Protein AF-A0A376RN03-F1 (afdb_monomer_lite)

Radius of gyration: 17.41 Å; chains: 1; bounding box: 36×23×48 Å

Secondary structure (DSSP, 8-state):
--TT-SEEEEEEEEEETTEEEEEEEEEEBGGG-TTSPBPPPEEEEEETTT--EEE-SHHHHHHHHHHHHS--HHHHHHHT---TT-HHHHHT--TTTSTTSS-----

Foldseek 3Di:
DDQFWFKDKDKDWDDFPRWIKIKIKMWGFPPRGSPHHIDDIWIFIATPVVRHTPDGDPVSVQVVVCVRVVDHPVRCCQQPNVPPPCPVVNVPPDPVNNPPNPPPDDD

Organism: Escherichia coli (NCBI:txid562)

pLDDT: mean 85.52, std 18.27, range [38.75, 98.62]

InterPro domains:
  IPR027417 P-loop containing nucleoside triphosphate hydrolase [G3DSA:3.40.50.300] (1-105)
  IPR027417 P-loop containing nucleoside triphosphate hydrolase [SSF52540] (3-100)

Structure (mmCIF, N/CA/C/O backbone):
data_AF-A0A376RN03-F1
#
_entry.id   AF-A0A376RN03-F1
#
loop_
_atom_site.group_PDB
_atom_site.id
_atom_site.type_symbol
_atom_site.label_atom_id
_atom_site.label_alt_id
_atom_site.label_comp_id
_atom_site.label_asym_id
_atom_site.label_entity_id
_atom_site.label_seq_id
_atom_site.pdbx_PDB_ins_code
_atom_site.Cartn_x
_atom_site.Cartn_y
_atom_site.Cartn_z
_atom_site.occupancy
_atom_site.B_iso_or_equiv
_atom_site.auth_seq_id
_atom_site.auth_comp_id
_atom_site.auth_asym_id
_atom_site.auth_atom_id
_atom_site.pdbx_PDB_model_num
ATOM 1 N N . MET A 1 1 ? 11.935 -6.019 -3.971 1.00 87.12 1 MET A N 1
ATOM 2 C CA . MET A 1 1 ? 12.507 -6.625 -5.190 1.00 87.12 1 MET A CA 1
ATOM 3 C C . MET A 1 1 ? 13.783 -7.346 -4.805 1.00 87.12 1 MET A C 1
ATOM 5 O O . MET A 1 1 ? 14.598 -6.745 -4.111 1.00 87.12 1 MET A O 1
ATOM 9 N N . THR A 1 2 ? 13.926 -8.619 -5.163 1.00 92.31 2 THR A N 1
ATOM 10 C CA . THR A 1 2 ? 15.163 -9.377 -4.928 1.00 92.31 2 THR A CA 1
ATOM 11 C C . THR A 1 2 ? 16.160 -9.107 -6.053 1.00 92.31 2 THR A C 1
ATOM 13 O O . THR A 1 2 ? 15.807 -8.559 -7.099 1.00 92.31 2 THR A O 1
ATOM 16 N N . ARG A 1 3 ? 17.429 -9.446 -5.834 1.00 92.56 3 ARG A N 1
ATOM 17 C CA . ARG A 1 3 ? 18.463 -9.324 -6.866 1.00 92.56 3 ARG A CA 1
ATOM 18 C C . ARG A 1 3 ? 18.065 -10.119 -8.123 1.00 92.56 3 ARG A C 1
ATOM 20 O O . ARG A 1 3 ? 17.405 -11.146 -8.000 1.00 92.56 3 ARG A O 1
ATOM 27 N N . ASP A 1 4 ? 18.437 -9.607 -9.295 1.00 91.88 4 ASP A N 1
ATOM 28 C CA . ASP A 1 4 ? 18.189 -10.211 -10.614 1.00 91.88 4 ASP A CA 1
ATOM 29 C C . ASP A 1 4 ? 16.697 -10.405 -10.969 1.00 91.88 4 ASP A C 1
ATOM 31 O O . ASP A 1 4 ? 16.342 -11.232 -11.805 1.00 91.88 4 ASP A O 1
ATOM 35 N N . THR A 1 5 ? 15.806 -9.602 -10.367 1.00 95.56 5 THR A N 1
ATOM 36 C CA . THR A 1 5 ? 14.372 -9.565 -10.706 1.00 95.56 5 THR A CA 1
ATOM 37 C C . THR A 1 5 ? 13.957 -8.220 -11.290 1.00 95.56 5 THR A C 1
ATOM 39 O O . THR A 1 5 ? 14.533 -7.174 -10.978 1.00 95.56 5 THR A O 1
ATOM 42 N N . ALA A 1 6 ? 12.936 -8.250 -12.145 1.00 95.75 6 ALA A N 1
ATOM 43 C CA . ALA A 1 6 ? 12.397 -7.067 -12.807 1.00 95.75 6 ALA A CA 1
ATOM 44 C C . ALA A 1 6 ? 11.123 -6.516 -12.143 1.00 95.75 6 ALA A C 1
ATOM 46 O O . ALA A 1 6 ? 10.698 -5.409 -12.475 1.00 95.75 6 ALA A O 1
ATOM 47 N N . GLU A 1 7 ? 10.531 -7.249 -11.196 1.00 96.38 7 GLU A N 1
ATOM 48 C CA . GLU A 1 7 ? 9.280 -6.875 -10.538 1.00 96.38 7 GLU A CA 1
ATOM 49 C C . GLU A 1 7 ? 9.210 -7.328 -9.074 1.00 96.38 7 GLU A C 1
ATOM 51 O O . GLU A 1 7 ? 9.912 -8.239 -8.630 1.00 96.38 7 GLU A O 1
ATOM 56 N N . CYS A 1 8 ? 8.369 -6.653 -8.295 1.00 98.00 8 CYS A N 1
ATOM 57 C CA . CYS A 1 8 ? 7.913 -7.126 -6.995 1.00 98.00 8 CYS A CA 1
ATOM 58 C C . CYS A 1 8 ? 6.584 -6.474 -6.624 1.00 98.00 8 CYS A C 1
ATOM 60 O O . CYS A 1 8 ? 6.294 -5.355 -7.050 1.00 98.00 8 CYS A O 1
ATOM 62 N N . LEU A 1 9 ? 5.821 -7.143 -5.764 1.00 97.94 9 LEU A N 1
ATOM 63 C CA . LEU A 1 9 ? 4.552 -6.641 -5.258 1.00 97.94 9 LEU A CA 1
ATOM 64 C C . LEU A 1 9 ? 4.367 -6.959 -3.778 1.00 97.94 9 LEU A C 1
ATOM 66 O O . LEU A 1 9 ? 5.028 -7.841 -3.228 1.00 97.94 9 LEU A O 1
ATOM 70 N N . ALA A 1 10 ? 3.455 -6.223 -3.158 1.00 97.94 10 ALA A N 1
ATOM 71 C CA . ALA A 1 10 ? 2.919 -6.497 -1.841 1.00 97.94 10 ALA A CA 1
ATOM 72 C C . ALA A 1 10 ? 1.415 -6.213 -1.858 1.00 97.94 10 ALA A C 1
ATOM 74 O O . ALA A 1 10 ? 0.976 -5.162 -2.333 1.00 97.94 10 ALA A O 1
ATOM 75 N N . GLU A 1 11 ? 0.638 -7.141 -1.315 1.00 98.00 11 GLU A N 1
ATOM 76 C CA . GLU A 1 11 ? -0.801 -7.001 -1.148 1.00 98.00 11 GLU A CA 1
ATOM 77 C C . GLU A 1 11 ? -1.176 -7.383 0.278 1.00 98.00 11 GLU A C 1
ATOM 79 O O . GLU A 1 11 ? -0.637 -8.339 0.836 1.00 98.00 11 GLU A O 1
ATOM 84 N N . VAL A 1 12 ? -2.068 -6.603 0.877 1.00 97.69 12 VAL A N 1
ATOM 85 C CA . VAL A 1 12 ? -2.609 -6.885 2.201 1.00 97.69 12 VAL A CA 1
ATOM 86 C C . VAL A 1 12 ? -4.102 -6.619 2.206 1.00 97.69 12 VAL A C 1
ATOM 88 O O . VAL A 1 12 ? -4.558 -5.560 1.768 1.00 97.69 12 VAL A O 1
ATOM 91 N N . GLU A 1 13 ? -4.850 -7.581 2.726 1.00 98.06 13 GLU A N 1
ATOM 92 C CA . GLU A 1 13 ? -6.247 -7.399 3.089 1.00 98.06 13 GLU A CA 1
ATOM 93 C C . GLU A 1 13 ? -6.345 -7.077 4.578 1.00 98.06 13 GLU A C 1
ATOM 95 O O . GLU A 1 13 ? -5.640 -7.656 5.407 1.00 98.06 13 GLU A O 1
ATOM 100 N N . PHE A 1 14 ? -7.187 -6.108 4.917 1.00 96.69 14 PHE A N 1
ATOM 101 C CA . PHE A 1 14 ? -7.412 -5.667 6.285 1.00 96.69 14 PHE A CA 1
ATOM 102 C C . PHE A 1 14 ? -8.865 -5.241 6.471 1.00 96.69 14 PHE A C 1
ATOM 104 O O . PHE A 1 14 ? -9.532 -4.824 5.527 1.00 96.69 14 PHE A O 1
ATOM 111 N N . GLU A 1 15 ? -9.349 -5.318 7.705 1.00 97.50 15 GLU A N 1
ATOM 112 C CA . GLU A 1 15 ? -10.717 -4.949 8.049 1.00 97.50 15 GLU A CA 1
ATOM 113 C C . GLU A 1 15 ? -10.734 -3.711 8.945 1.00 97.50 15 GLU A C 1
ATOM 115 O O . GLU A 1 15 ? -9.924 -3.570 9.866 1.00 97.50 15 GLU A O 1
ATOM 120 N N . VAL A 1 16 ? -11.684 -2.813 8.690 1.00 96.25 16 VAL A N 1
ATOM 121 C CA . VAL A 1 16 ? -11.992 -1.687 9.567 1.00 96.25 16 VAL A CA 1
ATOM 122 C C . VAL A 1 16 ? -13.494 -1.647 9.803 1.00 96.25 16 VAL A C 1
ATOM 124 O O . VAL A 1 16 ? -14.264 -1.489 8.862 1.00 96.25 16 VAL A O 1
ATOM 127 N N . LYS A 1 17 ? -13.915 -1.729 11.073 1.00 95.00 17 LYS A N 1
ATOM 128 C CA . LYS A 1 17 ? -15.331 -1.633 11.480 1.00 95.00 17 LYS A CA 1
ATOM 129 C C . LYS A 1 17 ? -16.249 -2.609 10.714 1.00 95.00 17 LYS A C 1
ATOM 131 O O . LYS A 1 17 ? -17.362 -2.237 10.356 1.00 95.00 17 LYS A O 1
ATOM 136 N N . GLY A 1 18 ? -15.786 -3.837 10.465 1.00 96.75 18 GLY A N 1
ATOM 137 C CA . GLY A 1 18 ? -16.556 -4.859 9.749 1.00 96.75 18 GLY A CA 1
ATOM 138 C C . GLY A 1 18 ? -16.520 -4.757 8.221 1.00 96.75 18 GLY A C 1
ATOM 139 O O . GLY A 1 18 ? -17.176 -5.549 7.553 1.00 96.75 18 GLY A O 1
ATOM 140 N N . GLU A 1 19 ? -15.782 -3.803 7.645 1.00 97.94 19 GLU A N 1
ATOM 141 C CA . GLU A 1 19 ? -15.623 -3.667 6.195 1.00 97.94 19 GLU A CA 1
ATOM 142 C C . GLU A 1 19 ? -14.192 -4.021 5.773 1.00 97.94 19 GLU A C 1
ATOM 144 O O . GLU A 1 19 ? -13.222 -3.479 6.311 1.00 97.94 19 GLU A O 1
ATOM 149 N N . ALA A 1 20 ? -14.066 -4.944 4.815 1.00 98.31 20 ALA A N 1
ATOM 150 C CA . ALA A 1 20 ? -12.787 -5.438 4.315 1.00 98.31 20 ALA A CA 1
ATOM 151 C C . ALA A 1 20 ? -12.268 -4.613 3.127 1.00 98.31 20 ALA A C 1
ATOM 153 O O . ALA A 1 20 ? -12.999 -4.295 2.179 1.00 98.31 20 ALA A O 1
ATOM 154 N N . TYR A 1 21 ? -10.974 -4.315 3.170 1.00 98.56 21 TYR A N 1
ATOM 155 C CA . TYR A 1 21 ? -10.241 -3.518 2.198 1.00 98.56 21 TYR A CA 1
ATOM 156 C C . TYR A 1 21 ? -8.961 -4.234 1.773 1.00 98.56 21 TYR A C 1
ATOM 158 O O . TYR A 1 21 ? -8.347 -4.956 2.555 1.00 98.56 21 TYR A O 1
ATOM 166 N N . ARG A 1 22 ? -8.512 -3.962 0.548 1.00 98.62 22 ARG A N 1
ATOM 167 C CA . ARG A 1 22 ? -7.290 -4.509 -0.042 1.00 98.62 22 ARG A CA 1
ATOM 168 C C . ARG A 1 22 ? -6.367 -3.382 -0.468 1.00 98.62 22 ARG A C 1
ATOM 170 O O . ARG A 1 22 ? -6.718 -2.577 -1.331 1.00 98.62 22 ARG A O 1
ATOM 177 N N . ALA A 1 23 ? -5.179 -3.323 0.119 1.00 98.31 23 ALA A N 1
ATOM 178 C CA . ALA A 1 23 ? -4.123 -2.410 -0.290 1.00 98.31 23 ALA A CA 1
ATOM 179 C C . ALA A 1 23 ? -3.081 -3.163 -1.122 1.00 98.31 23 ALA A C 1
ATOM 181 O O . ALA A 1 23 ? -2.419 -4.069 -0.629 1.00 98.31 23 ALA A O 1
ATOM 182 N N . PHE A 1 24 ? -2.885 -2.720 -2.361 1.00 98.56 24 PHE A N 1
ATOM 183 C CA . PHE A 1 24 ? -1.937 -3.300 -3.309 1.00 98.56 24 PHE A CA 1
ATOM 184 C C . PHE A 1 24 ? -0.842 -2.299 -3.687 1.00 98.56 24 PHE A C 1
ATOM 186 O O . PHE A 1 24 ? -1.110 -1.110 -3.891 1.00 98.56 24 PHE A O 1
ATOM 193 N N . TRP A 1 25 ? 0.398 -2.761 -3.774 1.00 98.44 25 TRP A N 1
ATOM 194 C CA . TRP A 1 25 ? 1.538 -2.003 -4.278 1.00 98.44 25 TRP A CA 1
ATOM 195 C C . TRP A 1 25 ? 2.395 -2.907 -5.160 1.00 98.44 25 TRP A C 1
ATOM 197 O O . TRP A 1 25 ? 2.631 -4.064 -4.821 1.00 98.44 25 TRP A O 1
ATOM 207 N N . SER A 1 26 ? 2.902 -2.376 -6.268 1.00 98.06 26 SER A N 1
ATOM 208 C CA . SER A 1 26 ? 3.866 -3.073 -7.119 1.00 98.06 26 SER A CA 1
ATOM 209 C C . SER A 1 26 ? 4.879 -2.117 -7.734 1.00 98.06 26 SER A C 1
ATOM 211 O O . SER A 1 26 ? 4.623 -0.922 -7.906 1.00 98.06 26 SER A O 1
ATOM 213 N N . GLN A 1 27 ? 6.039 -2.670 -8.068 1.00 98.06 27 GLN A N 1
ATOM 214 C CA . GLN A 1 27 ? 7.156 -1.957 -8.661 1.00 98.06 27 GLN A CA 1
ATOM 215 C C . GLN A 1 27 ? 7.815 -2.817 -9.721 1.00 98.06 27 GLN A C 1
ATOM 217 O O . GLN A 1 27 ? 8.291 -3.911 -9.420 1.00 98.06 27 GLN A O 1
ATOM 222 N N . ASN A 1 28 ? 7.928 -2.257 -10.924 1.00 97.69 28 ASN A N 1
ATOM 223 C CA . ASN A 1 28 ? 8.517 -2.930 -12.074 1.00 97.69 28 ASN A CA 1
ATOM 224 C C . ASN A 1 28 ? 9.675 -2.105 -12.653 1.00 97.69 28 ASN A C 1
ATOM 226 O O . ASN A 1 28 ? 9.798 -0.896 -12.410 1.00 97.69 28 ASN A O 1
ATOM 230 N N . ARG A 1 29 ? 10.521 -2.777 -13.431 1.00 97.69 29 ARG A N 1
ATOM 231 C CA . ARG A 1 29 ? 11.616 -2.203 -14.215 1.00 97.69 29 ARG A CA 1
ATOM 232 C C . ARG A 1 29 ? 11.264 -2.144 -15.698 1.00 97.69 29 ARG A C 1
ATOM 234 O O . ARG A 1 29 ? 10.445 -2.915 -16.200 1.00 97.69 29 ARG A O 1
ATOM 241 N N . ALA A 1 30 ? 11.890 -1.213 -16.413 1.00 96.75 30 ALA A N 1
ATOM 242 C CA . ALA A 1 30 ? 11.681 -1.020 -17.843 1.00 96.75 30 ALA A CA 1
ATOM 243 C C . ALA A 1 30 ? 11.921 -2.321 -18.626 1.00 96.75 30 ALA A C 1
ATOM 245 O O . ALA A 1 30 ? 12.903 -3.024 -18.387 1.00 96.75 30 ALA A O 1
ATOM 246 N N . ARG A 1 31 ? 11.042 -2.603 -19.598 1.00 95.50 31 ARG A N 1
ATOM 247 C CA . ARG A 1 31 ? 11.146 -3.751 -20.523 1.00 95.50 31 ARG A CA 1
ATOM 248 C C . ARG A 1 31 ? 11.241 -5.119 -19.830 1.00 95.50 31 ARG A C 1
ATOM 250 O O . ARG A 1 31 ? 11.730 -6.062 -20.441 1.00 95.50 31 ARG A O 1
ATOM 257 N N . ASN A 1 32 ? 10.795 -5.214 -18.576 1.00 93.44 32 ASN A N 1
ATOM 258 C CA . ASN A 1 32 ? 10.898 -6.420 -17.757 1.00 93.44 32 ASN A CA 1
ATOM 259 C C . ASN A 1 32 ? 12.342 -6.948 -17.616 1.00 93.44 32 ASN A C 1
ATOM 261 O O . ASN A 1 32 ? 12.568 -8.154 -17.580 1.00 93.44 32 ASN A O 1
ATOM 265 N N . GLN A 1 33 ? 13.324 -6.041 -17.573 1.00 94.12 33 GLN A N 1
ATOM 266 C CA . GLN A 1 33 ? 14.735 -6.392 -17.421 1.00 94.12 33 GLN A CA 1
ATOM 267 C C . GLN A 1 33 ? 15.218 -6.120 -15.990 1.00 94.12 33 GLN A C 1
ATOM 269 O O . GLN A 1 33 ? 14.912 -5.046 -15.459 1.00 94.12 33 GLN A O 1
ATOM 274 N N . PRO A 1 34 ? 16.006 -7.022 -15.374 1.00 93.62 34 PRO A N 1
ATOM 275 C CA . PRO A 1 34 ? 16.571 -6.808 -14.038 1.00 93.62 34 PRO A CA 1
ATOM 276 C C . PRO A 1 34 ? 17.394 -5.519 -13.902 1.00 93.62 34 PRO A C 1
ATOM 278 O O . PRO A 1 34 ? 17.368 -4.875 -12.855 1.00 93.62 34 PRO A O 1
ATOM 281 N N . ASP A 1 35 ? 18.038 -5.093 -14.990 1.00 93.94 35 ASP A N 1
ATOM 282 C CA . ASP A 1 35 ? 18.831 -3.858 -15.053 1.00 93.94 35 ASP A CA 1
ATOM 283 C C . ASP A 1 35 ? 18.050 -2.662 -15.622 1.00 93.94 35 ASP A C 1
ATOM 285 O O . ASP A 1 35 ? 18.585 -1.567 -15.791 1.00 93.94 35 ASP A O 1
ATOM 289 N N . GLY A 1 36 ? 16.762 -2.841 -15.927 1.00 95.88 36 GLY A N 1
ATOM 290 C CA . GLY A 1 36 ? 15.909 -1.768 -16.420 1.00 95.88 36 GLY A CA 1
ATOM 291 C C . GLY A 1 36 ? 15.686 -0.672 -15.372 1.00 95.88 36 GLY A C 1
ATOM 292 O O . GLY A 1 36 ? 15.632 -0.927 -14.163 1.00 95.88 36 GLY A O 1
ATOM 293 N N . ASN A 1 37 ? 15.485 0.564 -15.839 1.00 97.44 37 ASN A N 1
ATOM 294 C CA . ASN A 1 37 ? 15.132 1.694 -14.974 1.00 97.44 37 ASN A CA 1
ATOM 295 C C . ASN A 1 37 ? 13.817 1.433 -14.229 1.00 97.44 37 ASN A C 1
ATOM 297 O O . ASN A 1 37 ? 12.863 0.905 -14.812 1.00 97.44 37 ASN A O 1
ATOM 301 N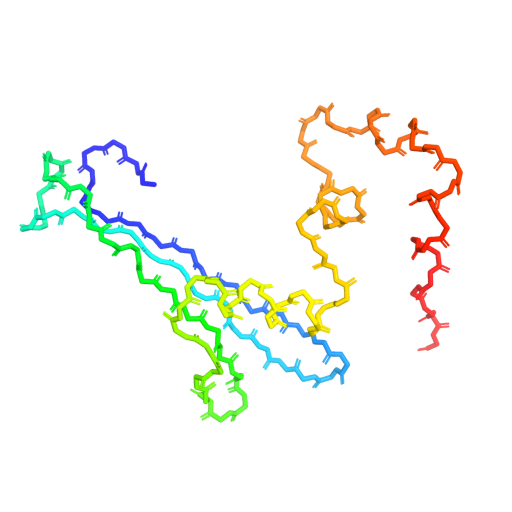 N . LEU A 1 38 ? 13.739 1.856 -12.965 1.00 96.75 38 LEU A N 1
ATOM 302 C CA . LEU A 1 38 ? 12.499 1.789 -12.192 1.00 96.75 38 LEU A CA 1
ATOM 303 C C . LEU A 1 38 ? 11.404 2.6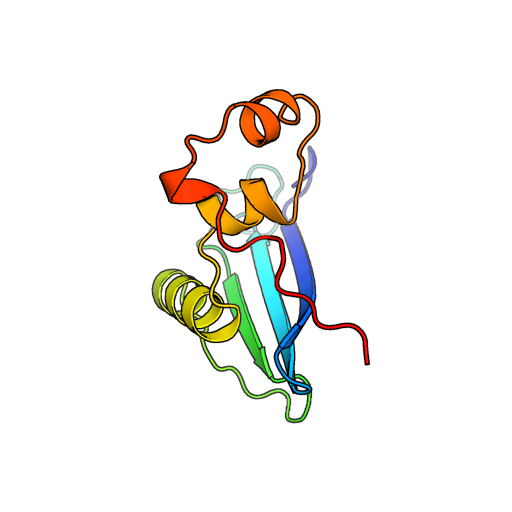18 -12.863 1.00 96.75 38 LEU A C 1
ATOM 305 O O . LEU A 1 38 ? 11.633 3.747 -13.294 1.00 96.75 38 LEU A O 1
ATOM 309 N N . GLN A 1 39 ? 10.219 2.025 -12.962 1.00 97.62 39 GLN A N 1
ATOM 310 C CA . GLN A 1 39 ? 9.020 2.702 -13.441 1.00 97.62 39 GLN A CA 1
ATOM 311 C C . GLN A 1 39 ? 8.265 3.345 -12.275 1.00 97.62 39 GLN A C 1
ATOM 313 O O . GLN A 1 39 ? 8.572 3.097 -11.109 1.00 97.62 39 GLN A O 1
ATOM 318 N N . VAL A 1 40 ? 7.261 4.165 -12.579 1.00 96.75 40 VAL A N 1
ATOM 319 C CA . VAL A 1 40 ? 6.346 4.665 -11.546 1.00 96.75 40 VAL A CA 1
ATOM 320 C C . VAL A 1 40 ? 5.635 3.463 -10.903 1.00 96.75 40 VAL A C 1
ATOM 322 O O . VAL A 1 40 ? 5.132 2.609 -11.637 1.00 96.75 40 VAL A O 1
ATOM 325 N N . PRO A 1 41 ? 5.608 3.350 -9.563 1.00 96.81 41 PRO A N 1
ATOM 326 C CA . PRO A 1 41 ? 4.940 2.240 -8.896 1.00 96.81 41 PRO A CA 1
ATOM 327 C C . PRO A 1 41 ? 3.432 2.285 -9.142 1.00 96.81 41 PRO A C 1
ATOM 329 O O . PRO A 1 41 ? 2.823 3.358 -9.141 1.00 96.81 41 PRO A O 1
ATOM 332 N N . ARG A 1 42 ? 2.816 1.110 -9.283 1.00 97.88 42 ARG A N 1
ATOM 333 C CA . ARG A 1 42 ? 1.356 0.978 -9.323 1.00 97.88 42 ARG A CA 1
ATOM 334 C C . ARG A 1 42 ? 0.851 0.728 -7.913 1.00 97.88 42 ARG A C 1
ATOM 336 O O . ARG A 1 42 ? 1.350 -0.154 -7.211 1.00 97.88 42 ARG A O 1
ATOM 343 N N . VAL A 1 43 ? -0.151 1.495 -7.509 1.00 98.44 43 VAL A N 1
ATOM 344 C CA . VAL A 1 43 ? -0.767 1.389 -6.190 1.00 98.44 43 VAL A CA 1
ATOM 345 C C . VAL A 1 43 ? -2.268 1.357 -6.327 1.00 98.44 43 VAL A C 1
ATOM 347 O O . VAL A 1 43 ? -2.821 2.076 -7.144 1.00 98.44 43 VAL A O 1
ATOM 350 N N . GLU A 1 44 ? -2.918 0.549 -5.504 1.00 98.44 44 GLU A N 1
ATOM 351 C CA . GLU A 1 44 ? -4.374 0.518 -5.421 1.00 98.44 44 GLU A CA 1
ATOM 352 C C . GLU A 1 44 ? -4.802 0.353 -3.964 1.00 98.44 44 GLU A C 1
ATOM 354 O O . GLU A 1 44 ? -4.101 -0.261 -3.145 1.00 98.44 44 GLU A O 1
ATOM 359 N N . LEU A 1 45 ? -5.945 0.940 -3.639 1.00 98.56 45 LEU A N 1
ATOM 360 C CA . LEU A 1 45 ? -6.741 0.625 -2.464 1.00 98.56 45 LEU A CA 1
ATOM 361 C C . LEU A 1 45 ? -8.150 0.312 -2.951 1.00 98.56 45 LEU A C 1
ATOM 363 O O . LEU A 1 45 ? -8.766 1.145 -3.614 1.00 98.56 45 LEU A O 1
ATOM 367 N N . ALA A 1 46 ? -8.644 -0.874 -2.625 1.00 98.62 46 ALA A N 1
ATOM 368 C CA . ALA A 1 46 ? -9.945 -1.355 -3.056 1.00 98.62 46 ALA A CA 1
ATOM 369 C C . ALA A 1 46 ? -10.779 -1.824 -1.866 1.00 98.62 46 ALA A C 1
ATOM 371 O O . ALA A 1 46 ? -10.235 -2.234 -0.841 1.00 98.62 46 ALA A O 1
ATOM 372 N N . ARG A 1 47 ? -12.100 -1.798 -2.015 1.00 98.38 47 ARG A N 1
ATOM 373 C CA . ARG A 1 47 ? -13.016 -2.506 -1.119 1.00 98.38 47 ARG A CA 1
ATOM 374 C C . ARG A 1 47 ? -13.155 -3.953 -1.588 1.00 98.38 47 ARG A C 1
ATOM 376 O O . ARG A 1 47 ? -13.380 -4.190 -2.772 1.00 98.38 47 ARG A O 1
ATOM 383 N N . CYS A 1 48 ? -13.050 -4.920 -0.677 1.00 98.06 48 CYS A N 1
ATOM 384 C CA . CYS A 1 48 ? -13.101 -6.339 -1.048 1.00 98.06 48 CYS A CA 1
ATOM 385 C C . CYS A 1 48 ? -14.510 -6.794 -1.456 1.00 98.06 48 CYS A C 1
ATOM 387 O O . CYS A 1 48 ? -14.641 -7.640 -2.331 1.00 98.06 48 CYS A O 1
ATOM 389 N N . ALA A 1 49 ? -15.557 -6.220 -0.855 1.00 97.56 49 ALA A N 1
ATOM 390 C CA . ALA A 1 49 ? -16.942 -6.650 -1.068 1.00 97.56 49 ALA A CA 1
ATOM 391 C C . ALA A 1 49 ? -17.419 -6.525 -2.528 1.00 97.56 49 ALA A C 1
ATOM 393 O O . ALA A 1 49 ? -18.194 -7.354 -2.994 1.00 97.56 49 ALA A O 1
ATOM 394 N N . ASP A 1 50 ? -16.976 -5.485 -3.233 1.00 97.00 50 ASP A N 1
ATOM 395 C CA . ASP A 1 50 ? -17.414 -5.149 -4.593 1.00 97.00 50 ASP A CA 1
ATOM 396 C C . ASP A 1 50 ? -16.241 -4.949 -5.572 1.00 97.00 50 ASP A C 1
ATOM 398 O O . ASP A 1 50 ? -16.455 -4.656 -6.747 1.00 97.00 50 ASP A O 1
ATOM 402 N N . GLY A 1 51 ? -14.995 -5.086 -5.103 1.00 96.44 51 GLY A N 1
ATOM 403 C CA . GLY A 1 51 ? -13.789 -4.845 -5.896 1.00 96.44 51 GLY A CA 1
ATOM 404 C C . GLY A 1 51 ? -13.580 -3.378 -6.286 1.00 96.44 51 GLY A C 1
ATOM 405 O O . GLY A 1 51 ? -12.718 -3.084 -7.117 1.00 96.44 51 GLY A O 1
ATOM 406 N N . LYS A 1 52 ? -14.349 -2.437 -5.722 1.00 98.12 52 LYS A N 1
ATOM 407 C CA . LYS A 1 52 ? -14.293 -1.027 -6.110 1.00 98.12 52 LYS A CA 1
ATOM 408 C C . LYS A 1 52 ? -12.942 -0.419 -5.748 1.00 98.12 52 LYS A C 1
ATOM 410 O O . LYS A 1 52 ? -12.575 -0.379 -4.573 1.00 98.12 52 LYS A O 1
ATOM 415 N N . ILE A 1 53 ? -12.250 0.140 -6.742 1.00 98.25 53 ILE A N 1
ATOM 416 C CA . ILE A 1 53 ? -11.037 0.936 -6.526 1.00 98.25 53 ILE A CA 1
ATOM 417 C C . ILE A 1 53 ? -11.427 2.277 -5.902 1.00 98.25 53 ILE A C 1
ATOM 419 O O . ILE A 1 53 ? -12.208 3.046 -6.463 1.00 98.25 53 ILE A O 1
ATOM 423 N N . LEU A 1 54 ? -10.890 2.538 -4.718 1.00 98.19 54 LEU A N 1
ATOM 424 C CA . LEU A 1 54 ? -11.114 3.760 -3.952 1.00 98.19 54 LEU A CA 1
ATOM 425 C C . LEU A 1 54 ? -10.011 4.795 -4.200 1.00 98.19 54 LEU A C 1
ATOM 427 O O . LEU A 1 54 ? -10.280 5.990 -4.144 1.00 98.19 54 LEU A O 1
ATOM 431 N N . ALA A 1 55 ? -8.785 4.339 -4.471 1.00 98.31 55 ALA A N 1
ATOM 432 C CA . ALA A 1 55 ? -7.658 5.186 -4.851 1.00 98.31 55 ALA A CA 1
ATOM 433 C C . ALA A 1 55 ? -6.629 4.397 -5.674 1.00 98.31 55 ALA A C 1
ATOM 435 O O . ALA A 1 55 ? -6.333 3.246 -5.350 1.00 98.31 55 ALA A O 1
ATOM 436 N N . ASP A 1 56 ? -6.045 5.041 -6.684 1.00 97.81 56 ASP A N 1
ATOM 437 C CA . ASP A 1 56 ? -5.008 4.496 -7.577 1.00 97.81 56 ASP A CA 1
ATOM 438 C C . ASP A 1 56 ? -3.736 5.374 -7.646 1.00 97.81 56 ASP A C 1
ATOM 440 O O . ASP A 1 56 ? -2.756 5.049 -8.320 1.00 97.81 56 ASP A O 1
ATOM 444 N N . LYS A 1 57 ? -3.716 6.486 -6.900 1.00 97.56 57 LYS A N 1
ATOM 445 C CA . LYS A 1 57 ? -2.565 7.385 -6.747 1.00 97.56 57 LYS A CA 1
ATOM 446 C C . LYS A 1 57 ? -1.976 7.279 -5.350 1.00 97.56 57 LYS A C 1
ATOM 448 O O . LYS A 1 57 ? -2.690 7.122 -4.364 1.00 97.56 57 LYS A O 1
ATOM 453 N N . VAL A 1 58 ? -0.655 7.438 -5.254 1.00 96.31 58 VAL A N 1
ATOM 454 C CA . VAL A 1 58 ? 0.095 7.279 -3.994 1.00 96.31 58 VAL A CA 1
ATOM 455 C C . VAL A 1 58 ? -0.425 8.202 -2.894 1.00 96.31 58 VAL A C 1
ATOM 457 O O . VAL A 1 58 ? -0.681 7.735 -1.787 1.00 96.31 58 VAL A O 1
ATOM 460 N N . LYS A 1 59 ? -0.600 9.494 -3.194 1.00 96.75 59 LYS A N 1
ATOM 461 C CA . LYS A 1 59 ? -1.053 10.483 -2.208 1.00 96.75 59 LYS A CA 1
ATOM 462 C C . LYS A 1 59 ? -2.455 10.150 -1.690 1.00 96.75 59 LYS A C 1
ATOM 464 O O . LYS A 1 59 ? -2.634 9.990 -0.487 1.00 96.75 59 LYS A O 1
ATOM 469 N N . ASP A 1 60 ? -3.397 9.959 -2.607 1.00 97.44 60 ASP A N 1
ATOM 470 C CA . ASP A 1 60 ? -4.802 9.697 -2.285 1.00 97.44 60 ASP A CA 1
ATOM 471 C C . ASP A 1 60 ? -4.956 8.381 -1.508 1.00 97.44 60 ASP A C 1
ATOM 473 O O . ASP A 1 60 ? -5.683 8.313 -0.519 1.00 97.44 60 ASP A O 1
ATOM 477 N N . LYS A 1 61 ? -4.192 7.344 -1.884 1.00 97.44 61 LYS A N 1
ATOM 478 C CA . LYS A 1 61 ? -4.149 6.070 -1.159 1.00 97.44 61 LYS A CA 1
ATOM 479 C C . LYS A 1 61 ? -3.657 6.240 0.279 1.00 97.44 61 LYS A C 1
ATOM 481 O O . LYS A 1 61 ? -4.228 5.630 1.184 1.00 97.44 61 LYS A O 1
ATOM 486 N N . LEU A 1 62 ? -2.592 7.013 0.501 1.00 96.00 62 LEU A N 1
ATOM 487 C CA . LEU A 1 62 ? -2.037 7.239 1.841 1.00 96.00 62 LEU A CA 1
ATOM 488 C C . LEU A 1 62 ? -3.020 8.003 2.731 1.00 96.00 62 LEU A C 1
ATOM 490 O O . LEU A 1 62 ? -3.257 7.585 3.865 1.00 96.00 62 LEU A O 1
ATOM 494 N N . GLU A 1 63 ? -3.611 9.079 2.209 1.00 97.00 63 GLU A N 1
ATOM 495 C CA . GLU A 1 63 ? -4.606 9.878 2.929 1.00 97.00 63 GLU A CA 1
ATOM 496 C C . GLU A 1 63 ? -5.836 9.031 3.275 1.00 97.00 63 GLU A C 1
ATOM 498 O O . GLU A 1 63 ? -6.217 8.950 4.444 1.00 97.00 63 GLU A O 1
ATOM 503 N N . LEU A 1 64 ? -6.388 8.302 2.301 1.00 97.31 64 LEU A N 1
ATOM 504 C CA . LEU A 1 64 ? -7.568 7.471 2.520 1.00 97.31 64 LEU A CA 1
ATOM 505 C C . LEU A 1 64 ? -7.300 6.315 3.494 1.00 97.31 64 LEU A C 1
ATOM 507 O O . LEU A 1 64 ? -8.116 6.063 4.377 1.00 97.31 64 LEU A O 1
ATOM 511 N N . THR A 1 65 ? -6.148 5.645 3.400 1.00 96.81 65 THR A N 1
ATOM 512 C CA . THR A 1 65 ? -5.779 4.571 4.343 1.00 96.81 65 THR A CA 1
ATOM 513 C C . THR A 1 65 ? -5.677 5.103 5.774 1.00 96.81 65 THR A C 1
ATOM 515 O O . THR A 1 65 ? -6.150 4.453 6.710 1.00 96.81 65 THR A O 1
ATOM 518 N N . ALA A 1 66 ? -5.105 6.297 5.961 1.00 95.75 66 ALA A N 1
ATOM 519 C CA . ALA A 1 66 ? -5.003 6.925 7.275 1.00 95.75 66 ALA A CA 1
ATOM 520 C C . ALA A 1 66 ? -6.377 7.335 7.825 1.00 95.75 66 ALA A C 1
ATOM 522 O O . ALA A 1 66 ? -6.644 7.141 9.012 1.00 95.75 66 ALA A O 1
ATOM 523 N N . THR A 1 67 ? -7.269 7.849 6.973 1.00 95.94 67 THR A N 1
ATOM 524 C CA . THR A 1 67 ? -8.649 8.177 7.354 1.00 95.94 67 THR A CA 1
ATOM 525 C C . THR A 1 67 ? -9.451 6.934 7.732 1.00 95.94 67 THR A C 1
ATOM 527 O O . THR A 1 67 ? -10.143 6.956 8.748 1.00 95.94 67 THR A O 1
ATOM 530 N N . LEU A 1 68 ? -9.343 5.847 6.960 1.00 95.75 68 LEU A N 1
ATOM 531 C CA . LEU A 1 68 ? -10.043 4.592 7.237 1.00 95.75 68 LEU A CA 1
ATOM 532 C C . LEU A 1 68 ? -9.558 3.976 8.553 1.00 95.75 68 LEU A C 1
ATOM 534 O O . LEU A 1 68 ? -10.348 3.754 9.465 1.00 95.75 68 LEU A O 1
ATOM 538 N N . THR A 1 69 ? -8.253 3.745 8.683 1.00 94.38 69 THR A N 1
ATOM 539 C CA . THR A 1 69 ? -7.676 3.033 9.837 1.00 94.38 69 THR A CA 1
ATOM 540 C C . THR A 1 69 ? -7.547 3.900 11.095 1.00 94.38 69 THR A C 1
ATOM 542 O O . THR A 1 69 ? -7.383 3.373 12.194 1.00 94.38 69 THR A O 1
ATOM 545 N N . GLY A 1 70 ? -7.587 5.230 10.959 1.00 93.06 70 GLY A N 1
ATOM 546 C CA . GLY A 1 70 ? -7.284 6.180 12.035 1.00 93.06 70 GLY A CA 1
ATOM 547 C C . GLY A 1 70 ? -5.791 6.269 12.388 1.00 93.06 70 GLY A C 1
ATOM 548 O O . GLY A 1 70 ? -5.418 6.902 13.389 1.00 93.06 70 GLY A O 1
ATOM 549 N N . LEU A 1 71 ? -4.927 5.638 11.587 1.00 90.38 71 LEU A N 1
ATOM 550 C CA . LEU A 1 71 ? -3.499 5.501 11.839 1.00 90.38 71 LEU A CA 1
ATOM 551 C C . LEU A 1 71 ? -2.691 5.997 10.638 1.00 90.38 71 LEU A C 1
ATOM 553 O O . LEU A 1 71 ? -2.795 5.480 9.532 1.00 90.38 71 LEU A O 1
ATOM 557 N N . ASP A 1 72 ? -1.824 6.977 10.882 1.00 88.19 72 ASP A N 1
ATOM 558 C CA . ASP A 1 72 ? -0.712 7.267 9.979 1.00 88.19 72 ASP A CA 1
ATOM 559 C C . ASP A 1 72 ? 0.431 6.249 10.180 1.00 88.19 72 ASP A C 1
ATOM 561 O O . ASP A 1 72 ? 0.458 5.488 11.155 1.00 88.19 72 ASP A O 1
ATOM 565 N N . TYR A 1 73 ? 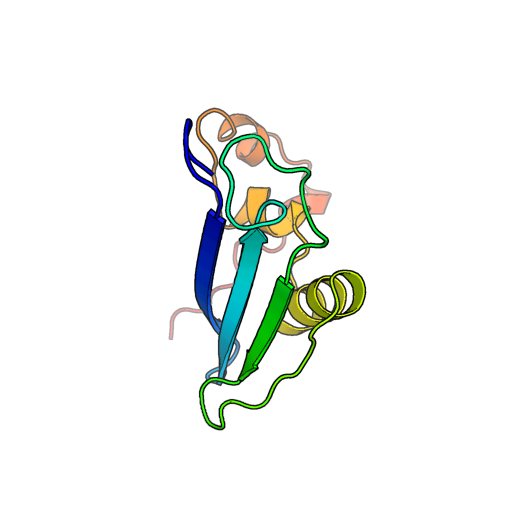1.412 6.253 9.273 1.00 86.56 73 TYR A N 1
ATOM 566 C CA . TYR A 1 73 ? 2.572 5.352 9.326 1.00 86.56 73 TYR A CA 1
ATOM 567 C C . TYR A 1 73 ? 3.310 5.382 10.677 1.00 86.56 73 TYR A C 1
ATOM 569 O O . TYR A 1 73 ? 3.726 4.347 11.207 1.00 86.56 73 TYR A O 1
ATOM 577 N N . GLY A 1 74 ? 3.459 6.571 11.268 1.00 85.56 74 GLY A N 1
ATOM 578 C CA . GLY A 1 74 ? 4.155 6.733 12.538 1.00 85.56 74 GLY A CA 1
ATOM 579 C C . GLY A 1 74 ? 3.382 6.113 13.699 1.00 85.56 74 GLY A C 1
ATOM 580 O O . GLY A 1 74 ? 3.985 5.545 14.606 1.00 85.56 74 GLY A O 1
ATOM 581 N N . ARG A 1 75 ? 2.049 6.207 13.697 1.00 85.62 75 ARG A N 1
ATOM 582 C CA . ARG A 1 75 ? 1.208 5.521 14.685 1.00 85.62 75 ARG A CA 1
ATOM 583 C C . ARG A 1 75 ? 1.265 4.011 14.485 1.00 85.62 75 ARG A C 1
ATOM 585 O O . ARG A 1 75 ? 1.529 3.306 15.453 1.00 85.62 75 ARG A O 1
ATOM 592 N N . PHE A 1 76 ? 1.139 3.535 13.248 1.00 87.69 76 PHE A N 1
ATOM 593 C CA . PHE A 1 76 ? 1.195 2.109 12.924 1.00 87.69 76 PHE A CA 1
ATOM 594 C C . PHE A 1 76 ? 2.487 1.433 13.421 1.00 87.69 76 PHE A C 1
ATOM 596 O O . PHE A 1 76 ? 2.431 0.432 14.133 1.00 87.69 76 PHE A O 1
ATOM 603 N N . THR A 1 77 ? 3.652 2.021 13.142 1.00 83.38 77 THR A N 1
ATOM 604 C CA . THR A 1 77 ? 4.968 1.483 13.557 1.00 83.38 77 THR A CA 1
ATOM 605 C C . THR A 1 77 ? 5.261 1.594 15.054 1.00 83.38 77 THR A C 1
ATOM 607 O O . THR A 1 77 ? 6.215 1.002 15.547 1.00 83.38 77 THR A O 1
ATOM 610 N N . ARG A 1 78 ? 4.458 2.348 15.810 1.00 79.38 78 ARG A N 1
ATOM 611 C CA . ARG A 1 78 ? 4.580 2.411 17.271 1.00 79.38 78 ARG A CA 1
ATOM 612 C C . ARG A 1 78 ? 3.584 1.512 17.985 1.00 79.38 78 ARG A C 1
ATOM 614 O O . ARG A 1 78 ? 3.907 1.034 19.061 1.00 79.38 78 ARG A O 1
ATOM 621 N N . SER A 1 79 ? 2.383 1.313 17.442 1.00 79.19 79 SER A N 1
ATOM 622 C CA . SER A 1 79 ? 1.306 0.608 18.150 1.00 79.19 79 SER A CA 1
ATOM 623 C C . SER A 1 79 ? 0.935 -0.754 17.573 1.00 79.19 79 SER A C 1
ATOM 625 O O . SER A 1 79 ? 0.354 -1.551 18.301 1.00 79.19 79 SER A O 1
ATOM 627 N N . MET A 1 80 ? 1.218 -1.019 16.295 1.00 80.62 80 MET A N 1
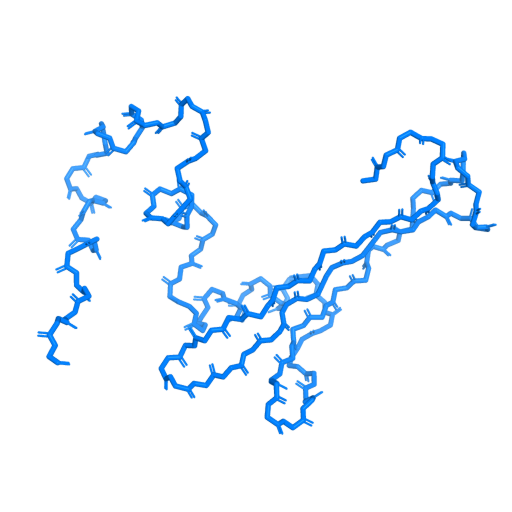ATOM 628 C CA . MET A 1 80 ? 0.830 -2.264 15.616 1.00 80.62 80 MET A CA 1
ATOM 629 C C . MET A 1 80 ? 2.033 -3.079 15.141 1.00 80.62 80 MET A C 1
ATOM 631 O O . MET A 1 80 ? 2.052 -4.291 15.325 1.00 80.62 80 MET A O 1
ATOM 635 N N . LEU A 1 81 ? 3.050 -2.429 14.569 1.00 81.56 81 LEU A N 1
ATOM 636 C CA . LEU A 1 81 ? 4.254 -3.097 14.078 1.00 81.56 81 LEU A CA 1
ATOM 637 C C . LEU A 1 81 ? 5.462 -2.739 14.943 1.00 81.56 81 LEU A C 1
ATOM 639 O O . LEU A 1 81 ? 6.083 -1.701 14.742 1.00 81.56 81 LEU A O 1
ATOM 643 N N . LEU A 1 82 ? 5.836 -3.628 15.861 1.00 77.88 82 LEU A N 1
ATOM 644 C CA . LEU A 1 82 ? 7.111 -3.531 16.571 1.00 77.88 82 LEU A CA 1
A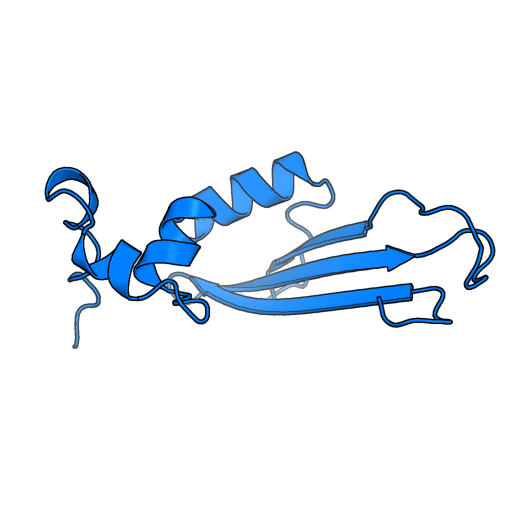TOM 645 C C . LEU A 1 82 ? 8.213 -4.126 15.696 1.00 77.88 82 LEU A C 1
ATOM 647 O O . LEU A 1 82 ? 8.486 -5.324 15.745 1.00 77.88 82 LEU A O 1
ATOM 651 N N . SER A 1 83 ? 8.843 -3.293 14.869 1.00 74.25 83 SER A N 1
ATOM 652 C CA . SER A 1 83 ? 9.987 -3.750 14.082 1.00 74.25 83 SER A CA 1
ATOM 653 C C . SER A 1 83 ? 11.138 -4.179 15.000 1.00 74.25 83 SER A C 1
ATOM 655 O O . SER A 1 83 ? 11.324 -3.628 16.090 1.00 74.25 83 SER A O 1
ATOM 657 N N . GLN A 1 84 ? 11.937 -5.147 14.551 1.00 76.00 84 GLN A N 1
ATOM 658 C CA . GLN A 1 84 ? 13.073 -5.666 15.312 1.00 76.00 84 GLN A CA 1
ATOM 659 C C . GLN A 1 84 ? 13.984 -4.516 15.790 1.00 76.00 84 GLN A C 1
ATOM 661 O O . GLN A 1 84 ? 14.377 -3.654 15.007 1.00 76.00 84 GLN A O 1
ATOM 666 N N . GLY A 1 85 ? 14.266 -4.461 17.097 1.00 71.00 85 GLY A N 1
ATOM 667 C CA . GLY A 1 85 ? 15.063 -3.394 17.723 1.00 71.00 85 GLY A CA 1
ATOM 668 C C . GLY A 1 85 ? 14.305 -2.111 18.110 1.00 71.00 85 GLY A C 1
ATOM 669 O O . GLY A 1 85 ? 14.877 -1.270 18.795 1.00 71.00 85 GLY A O 1
ATOM 670 N N . GLN A 1 86 ? 13.021 -1.952 17.757 1.00 66.44 86 GLN A N 1
ATOM 671 C CA . GLN A 1 86 ? 12.219 -0.754 18.086 1.00 66.44 86 GLN A CA 1
ATOM 672 C C . GLN A 1 86 ? 11.347 -0.895 19.348 1.00 66.44 86 GLN A C 1
ATOM 674 O O . GLN A 1 86 ? 10.562 -0.004 19.671 1.00 66.44 86 GLN A O 1
ATOM 679 N N . PHE A 1 87 ? 11.519 -1.965 20.130 1.00 65.75 87 PHE A N 1
ATOM 680 C CA . PHE A 1 87 ? 10.790 -2.150 21.393 1.00 65.75 87 PHE A CA 1
ATOM 681 C C . PHE A 1 87 ? 11.056 -1.020 22.408 1.00 65.75 87 PHE A C 1
ATOM 683 O O . PHE A 1 87 ? 10.141 -0.545 23.078 1.00 65.75 87 PHE A O 1
ATOM 690 N N . ALA A 1 88 ? 12.290 -0.509 22.476 1.00 62.69 88 ALA A N 1
ATOM 691 C CA . ALA A 1 88 ? 12.640 0.594 23.373 1.00 62.69 88 ALA A CA 1
ATOM 692 C C . ALA A 1 88 ? 11.940 1.919 23.005 1.00 62.69 88 ALA A C 1
ATOM 694 O O . ALA A 1 88 ? 11.640 2.722 23.887 1.00 62.69 88 ALA A O 1
ATOM 695 N N . ALA A 1 89 ? 11.640 2.152 21.721 1.00 64.69 89 ALA A N 1
ATOM 696 C CA . ALA A 1 89 ? 10.917 3.342 21.270 1.00 64.69 89 ALA A CA 1
ATOM 697 C C . ALA A 1 89 ? 9.438 3.313 21.692 1.00 64.69 89 ALA A C 1
ATOM 699 O O . ALA A 1 89 ? 8.856 4.362 21.971 1.00 64.69 89 ALA A O 1
ATOM 700 N N . PHE A 1 90 ? 8.852 2.116 21.792 1.00 60.25 90 PHE A N 1
ATOM 701 C CA . PHE A 1 90 ? 7.527 1.922 22.374 1.00 60.25 90 PHE A CA 1
ATOM 702 C C . PHE A 1 90 ? 7.512 2.247 23.876 1.00 60.25 90 PHE A C 1
ATOM 704 O O . PHE A 1 90 ? 6.666 3.021 24.321 1.00 60.25 90 PHE A O 1
ATOM 711 N N . LEU A 1 91 ? 8.479 1.730 24.647 1.00 64.81 91 LEU A N 1
ATOM 712 C CA . LEU A 1 91 ? 8.565 1.979 26.096 1.00 64.81 91 LEU A CA 1
ATOM 713 C C . LEU A 1 91 ? 8.836 3.451 26.444 1.00 64.81 91 LEU A C 1
ATOM 715 O O . LEU A 1 91 ? 8.274 3.974 27.402 1.00 64.81 91 LEU A O 1
ATOM 719 N N . ASN A 1 92 ? 9.666 4.134 25.652 1.00 62.25 92 ASN A N 1
ATOM 720 C CA . ASN A 1 92 ? 10.077 5.518 25.905 1.00 62.25 92 ASN A CA 1
ATOM 721 C C . ASN A 1 92 ? 9.140 6.571 25.283 1.00 62.25 92 ASN A C 1
ATOM 723 O O . ASN A 1 92 ? 9.463 7.765 25.256 1.00 62.25 92 ASN A O 1
ATOM 727 N N . ALA A 1 93 ? 7.979 6.168 24.759 1.00 62.88 93 ALA A N 1
ATOM 728 C CA . ALA A 1 93 ? 7.024 7.101 24.180 1.00 62.88 93 ALA A CA 1
ATOM 729 C C . ALA A 1 93 ? 6.479 8.058 25.260 1.00 62.88 93 ALA A C 1
ATOM 731 O O . ALA A 1 93 ? 5.829 7.644 26.219 1.00 62.88 93 ALA A O 1
ATOM 732 N N . LYS A 1 94 ? 6.719 9.368 25.090 1.00 57.16 94 LYS A N 1
ATOM 733 C CA . LYS A 1 94 ? 6.229 10.409 26.013 1.00 57.16 94 LYS A CA 1
ATOM 734 C C . LYS A 1 94 ? 4.708 10.265 26.238 1.00 57.16 94 LYS A C 1
ATOM 736 O O . LYS A 1 94 ? 3.981 10.050 25.265 1.00 57.16 94 LYS A O 1
ATOM 741 N N . PRO A 1 95 ? 4.189 10.480 27.465 1.00 56.34 95 PRO A N 1
ATOM 742 C CA . PRO A 1 95 ? 2.795 10.191 27.837 1.00 56.34 95 PRO A CA 1
ATOM 743 C C . PRO A 1 95 ? 1.717 10.891 26.989 1.00 56.34 95 PRO A C 1
ATOM 745 O O . PRO A 1 95 ? 0.587 10.412 26.924 1.00 56.34 95 PRO A O 1
ATOM 748 N N . LYS A 1 96 ? 2.049 11.979 26.280 1.00 53.59 96 LYS A N 1
ATOM 749 C CA . LYS A 1 96 ? 1.141 12.640 25.324 1.00 53.59 96 LYS A CA 1
ATOM 750 C C . LYS A 1 96 ? 0.837 11.780 24.079 1.00 53.59 96 LYS A C 1
ATOM 752 O O . LYS A 1 96 ? -0.208 11.964 23.470 1.00 53.59 96 LYS A O 1
ATOM 757 N N . ASN A 1 97 ? 1.698 10.812 23.750 1.00 47.75 97 ASN A N 1
ATOM 758 C CA . ASN A 1 97 ? 1.605 9.962 22.555 1.00 47.75 97 ASN A CA 1
ATOM 759 C C . ASN A 1 97 ? 1.187 8.506 22.853 1.00 47.75 97 ASN A C 1
ATOM 761 O O . ASN A 1 97 ? 0.913 7.756 21.922 1.00 47.75 97 ASN A O 1
ATOM 765 N N . ALA A 1 98 ? 1.130 8.103 24.129 1.00 49.38 98 ALA A N 1
ATOM 766 C CA . ALA A 1 98 ? 0.863 6.723 24.559 1.00 49.38 98 ALA A CA 1
ATOM 767 C C . ALA A 1 98 ? -0.619 6.433 24.899 1.00 49.38 98 ALA A C 1
ATOM 769 O O . ALA A 1 98 ? -0.971 5.303 25.234 1.00 49.38 98 ALA A O 1
ATOM 770 N N . ARG A 1 99 ? -1.506 7.439 24.845 1.00 44.31 99 ARG A N 1
ATOM 771 C CA . ARG A 1 99 ? -2.873 7.339 25.399 1.00 44.31 99 ARG A CA 1
ATOM 772 C C . ARG A 1 99 ? -3.891 6.528 24.583 1.00 44.31 99 ARG A C 1
ATOM 774 O O . ARG A 1 99 ? -4.933 6.210 25.139 1.00 44.31 99 ARG A O 1
ATOM 781 N N . ASN A 1 100 ? -3.605 6.124 23.342 1.00 45.59 100 ASN A N 1
ATOM 782 C CA . ASN A 1 100 ? -4.618 5.477 22.483 1.00 45.59 100 ASN A CA 1
ATOM 783 C C . ASN A 1 100 ? -4.436 3.966 22.251 1.00 45.59 100 ASN A C 1
ATOM 785 O O . ASN A 1 100 ? -5.243 3.368 21.551 1.00 45.59 100 ASN A O 1
ATOM 789 N N . ALA A 1 101 ? -3.431 3.318 22.850 1.00 45.44 101 ALA A N 1
ATOM 790 C CA . ALA A 1 101 ? -3.198 1.879 22.653 1.00 45.44 101 ALA A CA 1
ATOM 791 C C . ALA A 1 101 ? -4.023 0.957 23.586 1.00 45.44 101 ALA A C 1
ATOM 793 O O . ALA A 1 101 ? -3.867 -0.257 23.529 1.00 45.44 101 ALA A O 1
ATOM 794 N N . ARG A 1 102 ? -4.900 1.497 24.452 1.00 42.59 102 ARG A N 1
ATOM 795 C CA . ARG A 1 102 ? -5.730 0.713 25.400 1.00 42.59 102 ARG A CA 1
ATOM 796 C C . ARG A 1 102 ? -7.234 0.773 25.106 1.00 42.59 102 ARG A C 1
ATOM 798 O O . ARG A 1 102 ? -8.038 0.847 26.027 1.00 42.59 102 ARG A O 1
ATOM 805 N N . GLY A 1 103 ? -7.609 0.779 23.831 1.00 41.91 103 GLY A N 1
ATOM 806 C CA . GLY A 1 103 ? -9.002 0.914 23.401 1.00 41.91 103 GLY A CA 1
ATOM 807 C C . GLY A 1 103 ? -9.471 -0.165 22.431 1.00 41.91 103 GLY A C 1
ATOM 808 O O . GLY A 1 103 ? -10.248 0.154 21.542 1.00 41.91 103 GLY A O 1
ATOM 809 N N . VAL A 1 104 ? -8.999 -1.411 22.546 1.00 43.09 104 VAL A N 1
ATOM 810 C CA . VAL A 1 104 ? -9.668 -2.545 21.885 1.00 43.09 104 VAL A CA 1
ATOM 811 C C . VAL A 1 104 ? -10.559 -3.197 22.931 1.00 43.09 104 VAL A C 1
ATOM 813 O O . VAL A 1 104 ? -10.095 -3.920 23.813 1.00 43.09 104 VAL A O 1
ATOM 816 N N . ASN A 1 105 ? -11.832 -2.81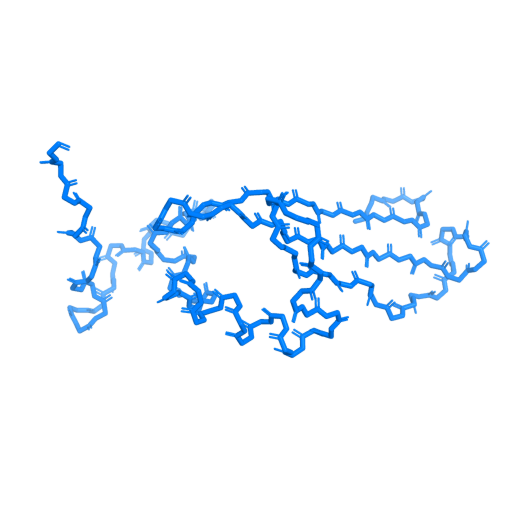7 22.874 1.00 38.75 105 ASN A N 1
ATOM 817 C CA . ASN A 1 105 ? -12.889 -3.289 23.746 1.00 38.75 105 ASN A CA 1
ATOM 818 C C . ASN A 1 105 ? -13.087 -4.796 23.522 1.00 38.75 105 ASN A C 1
ATOM 820 O O . ASN A 1 105 ? -13.371 -5.219 22.404 1.00 38.75 105 ASN A O 1
ATOM 824 N N . ARG A 1 106 ? -12.899 -5.591 24.578 1.00 39.03 106 ARG A N 1
ATOM 825 C CA . ARG A 1 106 ? -13.351 -6.982 24.635 1.00 39.03 106 ARG A CA 1
ATOM 826 C C . ARG A 1 106 ? -14.817 -6.963 25.056 1.00 39.03 106 ARG A C 1
ATOM 828 O O . ARG A 1 106 ? -15.076 -6.695 26.226 1.00 39.03 106 ARG A O 1
ATOM 835 N N . HIS A 1 107 ? -15.722 -7.283 24.140 1.00 40.53 107 HIS A N 1
ATOM 836 C CA . HIS A 1 107 ? -17.031 -7.860 24.443 1.00 40.53 107 HIS A CA 1
ATOM 837 C C . HIS A 1 107 ? -17.310 -8.956 23.425 1.00 40.53 107 HIS A C 1
ATOM 839 O O . HIS A 1 107 ? -17.110 -8.676 22.222 1.00 40.53 107 HIS A O 1
#

Sequence (107 aa):
MTRDTAECLAEVEFEVKGEAYRAFWSQNRARNQPDGNLQVPRVELARCADGKILADKVKDKLELTATLTGLDYGRFTRSMLLSQGQFAAFLNAKPKNARNARGVNRH